Protein AF-A0A958FBB8-F1 (afdb_monomer)

Structure (mmCIF, N/CA/C/O backbone):
data_AF-A0A958FBB8-F1
#
_entry.id   AF-A0A958FBB8-F1
#
loop_
_atom_site.group_PDB
_atom_site.id
_atom_site.type_symbol
_atom_site.label_atom_id
_atom_site.label_alt_id
_atom_site.label_comp_id
_atom_site.label_asym_id
_atom_site.label_entity_id
_atom_site.label_seq_id
_atom_site.pdbx_PDB_ins_code
_atom_site.Cartn_x
_atom_site.Cartn_y
_atom_site.Cartn_z
_atom_site.occupancy
_atom_site.B_iso_or_equiv
_atom_site.auth_seq_id
_atom_site.auth_comp_id
_atom_site.auth_asym_id
_atom_site.auth_atom_id
_atom_site.pdbx_PDB_model_num
ATOM 1 N N . MET A 1 1 ? -0.386 -1.546 28.493 1.00 62.34 1 MET A N 1
ATOM 2 C CA . MET A 1 1 ? 0.590 -2.159 27.555 1.00 62.34 1 MET A CA 1
ATOM 3 C C . MET A 1 1 ? -0.020 -2.576 26.208 1.00 62.34 1 MET A C 1
ATOM 5 O O . MET A 1 1 ? 0.565 -2.257 25.181 1.00 62.34 1 MET A O 1
ATOM 9 N N . ALA A 1 2 ? -1.204 -3.205 26.164 1.00 66.31 2 ALA A N 1
ATOM 10 C CA . ALA A 1 2 ? -1.810 -3.687 24.908 1.00 66.31 2 ALA A CA 1
ATOM 11 C C . ALA A 1 2 ? -2.095 -2.601 23.839 1.00 66.31 2 ALA A C 1
ATOM 13 O O . ALA A 1 2 ? -1.970 -2.866 22.644 1.00 66.31 2 ALA A O 1
ATOM 14 N N . ARG A 1 3 ? -2.442 -1.371 24.250 1.00 69.81 3 ARG A N 1
ATOM 15 C CA . ARG A 1 3 ? -2.707 -0.247 23.329 1.00 69.81 3 ARG A CA 1
ATOM 16 C C . ARG A 1 3 ? -1.452 0.200 22.566 1.00 69.81 3 ARG A C 1
ATOM 18 O O . ARG A 1 3 ? -1.485 0.260 21.343 1.00 69.81 3 ARG A O 1
ATOM 25 N N . LEU A 1 4 ? -0.340 0.394 23.280 1.00 71.75 4 LEU A N 1
ATOM 26 C CA . LEU A 1 4 ? 0.954 0.780 22.699 1.00 71.75 4 LEU A CA 1
ATOM 27 C C . LEU A 1 4 ? 1.475 -0.272 21.710 1.00 71.75 4 LEU A C 1
ATOM 29 O O . LEU A 1 4 ? 1.960 0.064 20.632 1.00 71.75 4 LEU A O 1
ATOM 33 N N . ALA A 1 5 ? 1.326 -1.559 22.042 1.00 75.75 5 ALA A N 1
ATOM 34 C CA . ALA A 1 5 ? 1.711 -2.650 21.148 1.00 75.75 5 ALA A CA 1
ATOM 35 C C . ALA A 1 5 ? 0.885 -2.659 19.848 1.00 75.75 5 ALA A C 1
ATOM 37 O O . ALA A 1 5 ? 1.427 -2.892 18.766 1.00 75.75 5 ALA A O 1
ATOM 38 N N . LYS A 1 6 ? -0.420 -2.365 19.935 1.00 74.62 6 LYS A N 1
ATOM 39 C CA . LYS A 1 6 ? -1.310 -2.275 18.770 1.00 74.62 6 LYS A CA 1
ATOM 40 C C . LYS A 1 6 ? -0.941 -1.102 17.858 1.00 74.62 6 LYS A C 1
ATOM 42 O O . LYS A 1 6 ? -0.814 -1.307 16.653 1.00 74.62 6 LYS A O 1
ATOM 47 N N . GLU A 1 7 ? -0.736 0.085 18.425 1.00 77.25 7 GLU A N 1
ATOM 48 C CA . GLU A 1 7 ? -0.340 1.288 17.677 1.00 77.25 7 GLU A CA 1
ATOM 49 C C . GLU A 1 7 ? 1.010 1.081 16.980 1.00 77.25 7 GLU A C 1
ATOM 51 O O . GLU A 1 7 ? 1.143 1.337 15.783 1.00 77.25 7 GLU A O 1
ATOM 56 N N . ARG A 1 8 ? 1.999 0.517 17.687 1.00 83.25 8 ARG A N 1
ATOM 57 C CA . ARG A 1 8 ? 3.316 0.210 17.113 1.00 83.25 8 ARG A CA 1
ATOM 58 C C . ARG A 1 8 ? 3.219 -0.779 15.952 1.00 83.25 8 ARG A C 1
ATOM 60 O O . ARG A 1 8 ? 3.849 -0.563 14.923 1.00 83.25 8 ARG A O 1
ATOM 67 N N . ARG A 1 9 ? 2.397 -1.828 16.076 1.00 82.56 9 ARG A N 1
ATOM 68 C CA . ARG A 1 9 ? 2.181 -2.812 15.002 1.00 82.56 9 ARG A CA 1
ATOM 69 C C . ARG A 1 9 ? 1.544 -2.186 13.759 1.00 82.56 9 ARG A C 1
ATOM 71 O O . ARG A 1 9 ? 1.937 -2.525 12.650 1.00 82.56 9 ARG A O 1
ATOM 78 N N . GLN A 1 10 ? 0.583 -1.281 13.931 1.00 81.81 10 GLN A N 1
ATOM 79 C CA . GLN A 1 10 ? -0.063 -0.589 12.811 1.00 81.81 10 GLN A CA 1
ATOM 80 C C . GLN A 1 10 ? 0.893 0.385 12.111 1.00 81.81 10 GLN A C 1
ATOM 82 O O . GLN A 1 10 ? 0.971 0.384 10.886 1.00 81.81 10 GLN A O 1
ATOM 87 N N . LYS A 1 11 ? 1.677 1.153 12.877 1.00 85.81 11 LYS A N 1
ATOM 88 C CA . LYS A 1 11 ? 2.713 2.046 12.332 1.00 85.81 11 LYS A CA 1
ATOM 89 C C . LYS A 1 11 ? 3.785 1.267 11.565 1.00 85.81 11 LYS A C 1
ATOM 91 O O . LYS A 1 11 ? 4.174 1.680 10.478 1.00 85.81 11 LYS A O 1
ATOM 96 N N . LEU A 1 12 ? 4.199 0.109 12.085 1.00 86.19 12 LEU A N 1
ATOM 97 C CA . LEU A 1 12 ? 5.113 -0.797 11.385 1.00 86.19 12 LEU A CA 1
ATOM 98 C C . LEU A 1 12 ? 4.511 -1.334 10.084 1.00 86.19 12 LEU A C 1
ATOM 100 O O . LEU A 1 12 ? 5.200 -1.332 9.075 1.00 86.19 12 LEU A O 1
ATOM 104 N N . ALA A 1 13 ? 3.240 -1.744 10.073 1.00 85.19 13 ALA A N 1
ATOM 105 C CA . ALA A 1 13 ? 2.590 -2.226 8.852 1.00 85.19 13 ALA A CA 1
ATOM 106 C C . ALA A 1 13 ? 2.535 -1.150 7.751 1.00 85.19 13 ALA A C 1
ATOM 108 O O . ALA A 1 13 ? 2.757 -1.458 6.584 1.00 85.19 13 ALA A O 1
ATOM 109 N N . LEU A 1 14 ? 2.294 0.112 8.119 1.00 87.62 14 LEU A N 1
ATOM 110 C CA . LEU A 1 14 ? 2.327 1.238 7.183 1.00 87.62 14 LEU A CA 1
ATOM 111 C C . LEU A 1 14 ? 3.742 1.528 6.669 1.00 87.62 14 LEU A C 1
ATOM 113 O O . LEU A 1 14 ? 3.926 1.714 5.470 1.00 87.62 14 LEU A O 1
ATOM 117 N N . ALA A 1 15 ? 4.745 1.519 7.551 1.00 87.81 15 ALA A N 1
ATOM 118 C CA . ALA A 1 15 ? 6.140 1.728 7.163 1.00 87.81 15 ALA A CA 1
ATOM 119 C C . ALA A 1 15 ? 6.650 0.613 6.236 1.00 87.81 15 ALA A C 1
ATOM 121 O O . ALA A 1 15 ? 7.232 0.890 5.192 1.00 87.81 15 ALA A O 1
ATOM 122 N N . VAL A 1 16 ? 6.376 -0.645 6.593 1.00 86.94 16 VAL A N 1
ATOM 123 C CA . VAL A 1 16 ? 6.719 -1.818 5.778 1.00 86.94 16 VAL A CA 1
ATOM 124 C C . VAL A 1 16 ? 5.967 -1.796 4.451 1.00 86.94 16 VAL A C 1
ATOM 126 O O . VAL A 1 16 ? 6.530 -2.205 3.449 1.00 86.94 16 VAL A O 1
ATOM 129 N N . GLY A 1 17 ? 4.737 -1.283 4.422 1.00 85.38 17 GLY A N 1
ATOM 130 C CA . GLY A 1 17 ? 3.956 -1.091 3.203 1.00 85.38 17 GLY A CA 1
ATOM 131 C C . GLY A 1 17 ? 4.493 -0.014 2.266 1.00 85.38 17 GLY A C 1
ATOM 132 O O . GLY A 1 17 ? 4.481 -0.184 1.051 1.00 85.38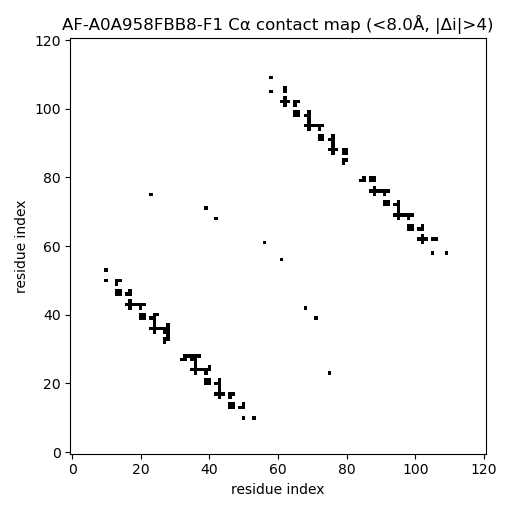 17 GLY A O 1
ATOM 133 N N . ALA A 1 18 ? 4.997 1.090 2.819 1.00 91.81 18 ALA A N 1
ATOM 134 C CA . ALA A 1 18 ? 5.515 2.203 2.031 1.00 91.81 18 ALA A CA 1
ATOM 135 C C . ALA A 1 18 ? 6.779 1.838 1.235 1.00 91.81 18 ALA A C 1
ATOM 137 O O . ALA A 1 18 ? 6.953 2.333 0.126 1.00 91.81 18 ALA A O 1
ATOM 138 N N . ILE A 1 19 ? 7.641 0.966 1.772 1.00 93.25 19 ILE A N 1
ATOM 139 C CA . ILE A 1 19 ? 8.918 0.594 1.138 1.00 93.25 19 ILE A CA 1
ATOM 140 C C . ILE A 1 19 ? 8.709 -0.086 -0.234 1.00 93.25 19 ILE A C 1
ATOM 142 O O . ILE A 1 19 ? 9.271 0.406 -1.213 1.00 93.25 19 ILE A O 1
ATOM 146 N N . PRO A 1 20 ? 7.891 -1.153 -0.364 1.00 91.38 20 PRO A N 1
ATOM 147 C CA . PRO A 1 20 ? 7.577 -1.762 -1.653 1.00 91.38 20 PRO A CA 1
ATOM 148 C C . PRO A 1 20 ? 6.980 -0.778 -2.655 1.00 91.38 20 PRO A C 1
ATOM 150 O O . PRO A 1 20 ? 7.378 -0.794 -3.814 1.00 91.38 20 PRO A O 1
ATOM 153 N N . PHE A 1 21 ? 6.054 0.091 -2.230 1.00 93.50 21 PHE A N 1
ATOM 154 C CA . PHE A 1 21 ? 5.445 1.079 -3.127 1.00 93.50 21 PHE A CA 1
ATOM 155 C C . PHE A 1 21 ? 6.454 2.122 -3.603 1.00 93.50 21 PHE A C 1
ATOM 157 O O . PHE A 1 21 ? 6.426 2.519 -4.764 1.00 93.50 21 PHE A O 1
ATOM 164 N N . LEU A 1 22 ? 7.391 2.524 -2.745 1.00 95.44 22 LEU A N 1
ATOM 165 C CA . LEU A 1 22 ? 8.463 3.433 -3.129 1.00 95.44 22 LEU A CA 1
ATOM 166 C C . LEU A 1 22 ? 9.395 2.775 -4.157 1.00 95.44 22 LEU A C 1
ATOM 168 O O . LEU A 1 22 ? 9.701 3.381 -5.180 1.00 95.44 22 LEU A O 1
ATOM 172 N N . ALA A 1 23 ? 9.776 1.515 -3.929 1.00 93.69 23 ALA A N 1
ATOM 173 C CA . ALA A 1 23 ? 10.595 0.745 -4.862 1.00 93.69 23 ALA A CA 1
ATOM 174 C C . ALA A 1 23 ? 9.891 0.517 -6.212 1.00 93.69 23 ALA A C 1
ATOM 176 O O . ALA A 1 23 ? 10.483 0.779 -7.256 1.00 93.69 23 ALA A O 1
ATOM 177 N N . ALA A 1 24 ? 8.622 0.095 -6.201 1.00 92.19 24 ALA A N 1
ATOM 178 C CA . ALA A 1 24 ? 7.828 -0.090 -7.417 1.00 92.19 24 ALA A CA 1
ATOM 179 C C . ALA A 1 24 ? 7.595 1.224 -8.168 1.00 92.19 24 ALA A C 1
ATOM 181 O O . ALA A 1 24 ? 7.603 1.237 -9.394 1.00 92.19 24 ALA A O 1
ATOM 182 N N . GLY A 1 25 ? 7.422 2.335 -7.446 1.00 92.75 25 GLY A N 1
ATOM 183 C CA . GLY A 1 25 ? 7.279 3.656 -8.045 1.00 92.75 25 GLY A CA 1
ATOM 184 C C . GLY A 1 25 ? 8.524 4.085 -8.812 1.00 92.75 25 GLY A C 1
ATOM 185 O O . GLY A 1 25 ? 8.416 4.495 -9.964 1.00 92.75 25 GLY A O 1
ATOM 186 N N . ILE A 1 26 ? 9.706 3.933 -8.206 1.00 94.44 26 ILE A N 1
ATOM 187 C CA . ILE A 1 26 ? 10.982 4.232 -8.871 1.00 94.44 26 ILE A CA 1
ATOM 188 C C . ILE A 1 26 ? 11.177 3.320 -10.090 1.00 94.44 26 ILE A C 1
ATOM 190 O O . ILE A 1 26 ? 11.467 3.822 -11.171 1.0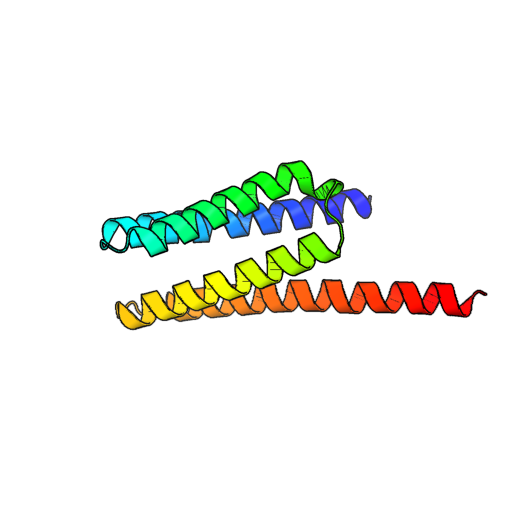0 94.44 26 ILE A O 1
ATOM 194 N N . ASP A 1 27 ? 10.967 2.010 -9.940 1.00 92.56 27 ASP A N 1
ATOM 195 C CA . ASP A 1 27 ? 11.140 1.022 -11.017 1.00 92.56 27 ASP A CA 1
ATOM 196 C C . ASP A 1 27 ? 10.176 1.259 -12.198 1.00 92.56 27 ASP A C 1
ATOM 198 O O . ASP A 1 27 ? 10.555 1.106 -13.353 1.00 92.56 27 ASP A O 1
ATOM 202 N N . ALA A 1 28 ? 8.941 1.700 -11.944 1.00 92.31 28 ALA A N 1
ATOM 203 C CA . ALA A 1 28 ? 8.000 2.050 -13.010 1.00 92.31 28 ALA A CA 1
ATOM 204 C C . ALA A 1 28 ? 8.418 3.319 -13.774 1.00 92.31 28 ALA A C 1
ATOM 206 O O . ALA A 1 28 ? 8.326 3.356 -15.002 1.00 92.31 28 ALA A O 1
ATOM 207 N N . ILE A 1 29 ? 8.941 4.336 -13.074 1.00 93.50 29 ILE A N 1
ATOM 208 C CA . ILE A 1 29 ? 9.469 5.553 -13.714 1.00 93.50 29 ILE A CA 1
ATOM 209 C C . ILE A 1 29 ? 10.667 5.211 -14.602 1.00 93.50 29 ILE A C 1
ATOM 211 O O . ILE A 1 29 ? 10.744 5.710 -15.725 1.00 93.50 29 ILE A O 1
ATOM 215 N N . THR A 1 30 ? 11.583 4.350 -14.144 1.00 92.31 30 THR A N 1
ATOM 216 C CA . THR A 1 30 ? 12.756 3.961 -14.945 1.00 92.31 30 THR A CA 1
ATOM 217 C C . THR A 1 30 ? 12.393 3.137 -16.182 1.00 92.31 30 THR A C 1
ATOM 219 O O . THR A 1 30 ? 13.140 3.163 -17.156 1.00 92.31 30 THR A O 1
ATOM 222 N N . MET A 1 31 ? 11.240 2.462 -16.186 1.00 88.56 31 MET A N 1
ATOM 223 C CA . MET A 1 31 ? 10.694 1.758 -17.356 1.00 88.56 31 MET A CA 1
ATOM 224 C C . MET A 1 31 ? 9.881 2.648 -18.305 1.00 88.56 31 MET A C 1
ATOM 226 O O . MET A 1 31 ? 9.403 2.163 -19.327 1.00 88.56 31 MET A O 1
ATOM 230 N N . GLY A 1 32 ? 9.714 3.935 -17.989 1.00 90.62 32 GLY A N 1
ATOM 231 C CA . GLY A 1 32 ? 8.957 4.883 -18.809 1.00 90.62 32 GLY A CA 1
ATOM 232 C C . GLY A 1 32 ? 7.465 4.978 -18.476 1.00 90.62 32 GLY A C 1
ATOM 233 O O . GLY A 1 32 ? 6.780 5.827 -19.043 1.00 90.62 32 GLY A O 1
ATOM 234 N N . ASP A 1 33 ? 6.953 4.198 -17.519 1.00 90.75 33 ASP A N 1
ATOM 235 C CA . ASP A 1 33 ? 5.570 4.314 -17.042 1.00 90.75 33 ASP A CA 1
ATOM 236 C C . ASP A 1 33 ? 5.479 5.317 -15.882 1.00 90.75 33 ASP A C 1
ATOM 238 O O . ASP A 1 33 ? 5.354 4.984 -14.697 1.00 90.75 33 ASP A O 1
ATOM 242 N N . THR A 1 34 ? 5.597 6.599 -16.233 1.00 92.50 34 THR A N 1
ATOM 243 C CA . THR A 1 34 ? 5.654 7.692 -15.254 1.00 92.50 34 THR A CA 1
ATOM 244 C C . THR A 1 34 ? 4.357 7.836 -14.460 1.00 92.50 34 THR A C 1
ATOM 246 O O . THR A 1 34 ? 4.409 8.146 -13.269 1.00 92.50 34 THR A O 1
ATOM 249 N N . LEU A 1 35 ? 3.195 7.595 -15.080 1.00 92.00 35 LEU A N 1
ATOM 250 C CA . LEU A 1 35 ? 1.906 7.700 -14.393 1.00 92.00 35 LEU A CA 1
ATOM 251 C C . LEU A 1 35 ? 1.771 6.604 -13.334 1.00 92.00 35 LEU A C 1
ATOM 253 O O . LEU A 1 35 ? 1.446 6.901 -12.182 1.00 92.00 35 LEU A O 1
ATOM 257 N N . PHE A 1 36 ? 2.071 5.354 -13.692 1.00 90.75 36 PHE A N 1
ATOM 258 C CA . PHE A 1 36 ? 2.037 4.248 -12.744 1.00 90.75 36 PHE A CA 1
ATOM 259 C C . PHE A 1 36 ? 3.063 4.430 -11.623 1.00 90.75 36 PHE A C 1
ATOM 261 O O . PHE A 1 36 ? 2.769 4.194 -10.447 1.00 90.75 36 PHE A O 1
ATOM 268 N N . GLY A 1 37 ? 4.250 4.931 -11.961 1.00 92.69 37 GLY A N 1
ATOM 269 C CA . GLY A 1 37 ? 5.270 5.294 -10.989 1.00 92.69 37 GLY A CA 1
ATOM 270 C C . GLY A 1 37 ? 4.811 6.364 -9.999 1.00 92.69 37 GLY A C 1
ATOM 271 O O . GLY A 1 37 ? 4.941 6.182 -8.787 1.00 92.69 37 GLY A O 1
ATOM 272 N N . ALA A 1 38 ? 4.191 7.438 -10.490 1.00 94.44 38 ALA A N 1
ATOM 273 C CA . ALA A 1 38 ? 3.651 8.510 -9.659 1.00 94.44 38 ALA A CA 1
ATOM 274 C C . ALA A 1 38 ? 2.553 8.015 -8.703 1.00 94.44 38 ALA A C 1
ATOM 276 O O . ALA A 1 38 ? 2.556 8.391 -7.531 1.00 94.44 38 ALA A O 1
ATOM 277 N N . VAL A 1 39 ? 1.657 7.130 -9.160 1.00 94.12 39 VAL A N 1
ATOM 278 C CA . VAL A 1 39 ? 0.627 6.512 -8.305 1.00 94.12 39 VAL A CA 1
ATOM 279 C C . VAL A 1 39 ? 1.266 5.713 -7.167 1.00 94.12 39 VAL A C 1
ATOM 281 O O . VAL A 1 39 ? 0.881 5.872 -6.009 1.00 94.12 39 VAL A O 1
ATOM 284 N N . ASN A 1 40 ? 2.278 4.897 -7.462 1.00 94.12 40 ASN A N 1
ATOM 285 C CA . ASN A 1 40 ? 2.980 4.112 -6.446 1.00 94.12 40 ASN A CA 1
ATOM 286 C C . ASN A 1 40 ? 3.728 4.997 -5.436 1.00 94.12 40 ASN A C 1
ATOM 288 O O . ASN A 1 40 ? 3.635 4.772 -4.228 1.00 94.12 40 ASN A O 1
ATOM 292 N N . LEU A 1 41 ? 4.399 6.057 -5.896 1.00 95.44 41 LEU A N 1
ATOM 293 C CA . LEU A 1 41 ? 5.043 7.025 -5.004 1.00 95.44 41 LEU A CA 1
ATOM 294 C C . LEU A 1 41 ? 4.024 7.763 -4.128 1.00 95.44 41 LEU A C 1
ATOM 296 O O . LEU A 1 41 ? 4.247 7.915 -2.926 1.00 95.44 41 LEU A O 1
ATOM 300 N N . ALA A 1 42 ? 2.883 8.167 -4.690 1.00 94.56 42 ALA A N 1
ATOM 301 C CA . ALA A 1 42 ? 1.801 8.784 -3.929 1.00 94.56 42 ALA A CA 1
ATOM 302 C C . ALA A 1 42 ? 1.270 7.837 -2.841 1.00 94.56 42 ALA A C 1
ATOM 304 O O . ALA A 1 42 ? 1.066 8.262 -1.704 1.00 94.56 42 ALA A O 1
ATOM 305 N N . MET A 1 43 ? 1.129 6.542 -3.142 1.00 93.38 43 MET A N 1
ATOM 306 C CA . MET A 1 43 ? 0.750 5.527 -2.154 1.00 93.38 43 MET A CA 1
ATOM 307 C C . MET A 1 43 ? 1.806 5.341 -1.062 1.00 93.38 43 MET A C 1
ATOM 309 O O . MET A 1 43 ? 1.455 5.204 0.113 1.00 93.38 43 MET A O 1
ATOM 313 N N . ALA A 1 44 ? 3.096 5.369 -1.403 1.00 94.44 44 ALA A N 1
ATOM 314 C CA . ALA A 1 44 ? 4.168 5.321 -0.412 1.00 94.44 44 ALA A CA 1
ATOM 315 C C . ALA A 1 44 ? 4.102 6.529 0.537 1.00 94.44 44 ALA A C 1
ATOM 317 O O . ALA A 1 44 ? 4.112 6.361 1.759 1.00 94.44 44 ALA A O 1
ATOM 318 N N . ILE A 1 45 ? 3.945 7.736 -0.014 1.00 94.25 45 ILE A N 1
ATOM 319 C CA . ILE A 1 45 ? 3.799 8.977 0.758 1.00 94.25 45 ILE A CA 1
ATOM 320 C C . ILE A 1 45 ? 2.549 8.919 1.638 1.00 94.25 45 ILE A C 1
ATOM 322 O O . ILE A 1 45 ? 2.625 9.252 2.818 1.00 94.25 45 ILE A O 1
ATOM 326 N N . LEU A 1 46 ? 1.418 8.451 1.107 1.00 92.56 46 LEU A N 1
ATOM 327 C CA . LEU A 1 46 ? 0.172 8.314 1.860 1.00 92.56 46 LEU A CA 1
ATOM 328 C C . LEU A 1 46 ? 0.333 7.359 3.050 1.00 92.56 46 LEU A C 1
ATOM 330 O O . LEU A 1 46 ? -0.100 7.684 4.156 1.00 92.56 46 LEU A O 1
ATOM 334 N N . ASN A 1 47 ? 0.996 6.215 2.857 1.00 92.25 47 ASN A N 1
ATOM 335 C CA . ASN A 1 47 ? 1.278 5.267 3.937 1.00 92.25 47 ASN A CA 1
ATOM 336 C C . ASN A 1 47 ? 2.202 5.874 5.005 1.00 92.25 47 ASN A C 1
ATOM 338 O O . ASN A 1 47 ? 1.933 5.718 6.196 1.00 92.25 47 ASN A O 1
ATOM 342 N N . LEU A 1 48 ? 3.244 6.617 4.613 1.00 92.56 48 LEU A N 1
ATOM 343 C CA . LEU A 1 48 ? 4.132 7.308 5.557 1.00 92.56 48 LEU A CA 1
ATOM 344 C C . LEU A 1 48 ? 3.409 8.432 6.309 1.00 92.56 48 LEU A C 1
ATOM 346 O O . LEU A 1 48 ? 3.526 8.534 7.530 1.00 92.56 48 LEU A O 1
ATOM 350 N N . ALA A 1 49 ? 2.610 9.240 5.612 1.00 90.38 49 ALA A N 1
ATOM 351 C CA . ALA A 1 49 ? 1.796 10.285 6.222 1.00 90.38 49 ALA A CA 1
ATOM 352 C C . ALA A 1 49 ? 0.796 9.683 7.220 1.00 90.38 49 ALA A C 1
ATOM 354 O O . ALA A 1 49 ? 0.635 10.191 8.333 1.00 90.38 49 ALA A O 1
ATOM 355 N N . ALA A 1 50 ? 0.187 8.544 6.878 1.00 87.75 50 ALA A N 1
ATOM 356 C CA . ALA A 1 50 ? -0.739 7.839 7.752 1.00 87.7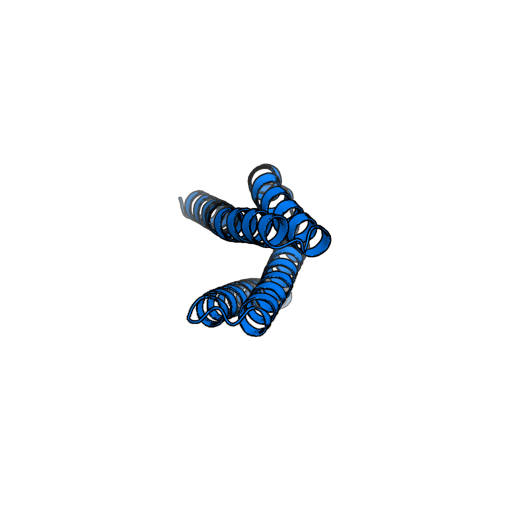5 50 ALA A CA 1
ATOM 357 C C . ALA A 1 50 ? -0.105 7.393 9.080 1.00 87.75 50 ALA A C 1
ATOM 359 O O . ALA A 1 50 ? -0.814 7.330 10.080 1.00 87.75 50 ALA A O 1
ATOM 360 N N . ILE A 1 51 ? 1.215 7.174 9.158 1.00 87.81 51 ILE A N 1
ATOM 361 C CA . ILE A 1 51 ? 1.908 6.864 10.426 1.00 87.81 51 ILE A CA 1
ATOM 362 C C . ILE A 1 51 ? 1.750 8.009 11.434 1.00 87.81 51 ILE A C 1
ATOM 364 O O . ILE A 1 51 ? 1.548 7.761 12.627 1.00 87.81 51 ILE A O 1
ATOM 368 N N . ARG A 1 52 ? 1.832 9.262 10.966 1.00 83.94 52 ARG A N 1
ATOM 369 C CA . ARG A 1 52 ? 1.728 10.465 11.807 1.00 83.94 52 ARG A CA 1
ATOM 370 C C . ARG A 1 52 ? 0.298 10.707 12.288 1.00 83.94 52 ARG A C 1
ATOM 372 O O . ARG A 1 52 ? 0.120 11.208 13.396 1.00 83.94 52 ARG A O 1
ATOM 379 N N . PHE A 1 53 ? -0.693 10.350 11.471 1.00 81.38 53 PHE A N 1
ATOM 380 C CA . PHE A 1 53 ? -2.111 10.647 11.706 1.00 81.38 53 PHE A CA 1
ATOM 381 C C . PHE A 1 53 ? -2.953 9.434 12.116 1.00 81.38 53 PHE A C 1
ATOM 383 O O . PHE A 1 53 ? -4.160 9.573 12.304 1.00 81.38 53 PHE A O 1
ATOM 390 N N . LEU A 1 54 ? -2.330 8.269 12.310 1.00 74.88 54 LEU A N 1
ATOM 391 C CA . LEU A 1 54 ? -3.006 7.006 12.611 1.00 74.88 54 LEU A CA 1
ATOM 392 C C . LEU A 1 54 ? -4.005 7.117 13.771 1.00 74.88 54 LEU A C 1
ATOM 394 O O . LEU A 1 54 ? -5.100 6.565 13.707 1.00 74.88 54 LEU A O 1
ATOM 398 N N . ASP A 1 55 ? -3.638 7.873 14.807 1.00 74.69 55 ASP A N 1
ATOM 399 C CA . ASP A 1 55 ? -4.423 8.017 16.035 1.00 74.69 55 ASP A CA 1
ATOM 400 C C . ASP A 1 55 ? -5.671 8.906 15.840 1.00 74.69 55 ASP A C 1
ATOM 402 O O . ASP A 1 55 ? -6.572 8.904 16.678 1.00 74.69 55 ASP A O 1
ATOM 406 N N . ARG A 1 56 ? -5.739 9.653 14.728 1.00 78.56 56 ARG A N 1
ATOM 407 C CA . ARG A 1 56 ? -6.873 10.509 14.340 1.00 78.56 56 ARG A CA 1
ATOM 408 C C . ARG A 1 56 ? -7.783 9.868 13.295 1.00 78.56 56 ARG A C 1
ATOM 410 O O . ARG A 1 56 ? -8.867 10.389 13.045 1.00 78.56 56 ARG A O 1
ATOM 417 N N . TYR A 1 57 ? -7.367 8.767 12.671 1.00 80.94 57 TYR A N 1
ATOM 418 C CA . TYR A 1 57 ? -8.161 8.132 11.629 1.00 80.94 57 TYR A CA 1
ATOM 419 C C . TYR A 1 57 ? -9.271 7.259 12.195 1.00 80.94 57 TYR A C 1
ATOM 421 O O . TYR A 1 57 ? -9.068 6.422 13.078 1.00 80.94 57 TYR A O 1
ATOM 429 N N . SER A 1 58 ? -10.462 7.420 11.617 1.00 85.25 58 SER A N 1
ATOM 430 C CA . SER A 1 58 ? -11.578 6.526 11.879 1.00 85.25 58 SER A CA 1
ATOM 431 C C . SER A 1 58 ? -11.231 5.101 11.435 1.00 85.25 58 SER A C 1
ATOM 433 O O . S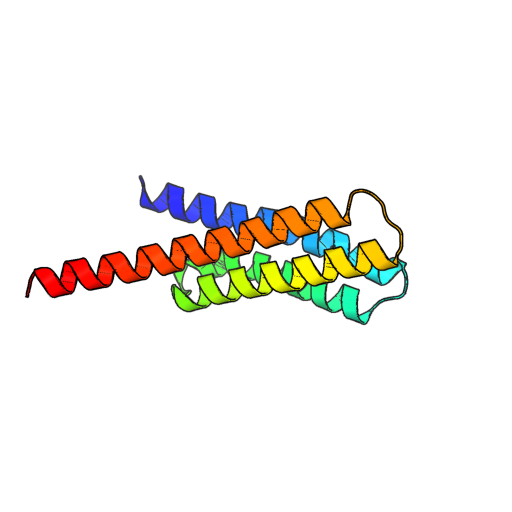ER A 1 58 ? -10.368 4.857 10.585 1.00 85.25 58 SER A O 1
ATOM 435 N N . LEU A 1 59 ? -11.923 4.118 12.008 1.00 84.81 59 LEU A N 1
ATOM 436 C CA . LEU A 1 59 ? -11.768 2.725 11.593 1.00 84.81 59 LEU A CA 1
ATOM 437 C C . LEU A 1 59 ? -12.051 2.543 10.092 1.00 84.81 59 LEU A C 1
ATOM 439 O O . LEU A 1 59 ? -11.353 1.783 9.429 1.00 84.81 59 LEU A O 1
ATOM 443 N N . GLN A 1 60 ? -13.030 3.281 9.563 1.00 87.31 60 GLN A N 1
ATOM 444 C CA . GLN A 1 60 ? -13.394 3.276 8.146 1.00 87.31 60 GLN A CA 1
ATOM 445 C C . GLN A 1 60 ? -12.247 3.779 7.264 1.00 87.31 60 GLN A C 1
ATOM 447 O O . GLN A 1 60 ? -11.940 3.139 6.265 1.00 87.31 60 GLN A O 1
ATOM 452 N N . ALA A 1 61 ? -11.560 4.857 7.662 1.00 87.31 61 ALA A N 1
ATOM 453 C CA . ALA A 1 61 ? -10.405 5.373 6.927 1.00 87.31 61 ALA A CA 1
ATOM 454 C C . ALA A 1 61 ? -9.249 4.358 6.880 1.00 87.31 61 ALA A C 1
ATOM 456 O O . ALA A 1 61 ? -8.634 4.166 5.835 1.00 87.31 61 ALA A O 1
ATOM 457 N N . ASN A 1 62 ? -8.999 3.643 7.982 1.00 87.25 62 ASN A N 1
ATOM 458 C CA . ASN A 1 62 ? -7.987 2.582 8.019 1.00 87.25 62 ASN A CA 1
ATOM 459 C C . ASN A 1 62 ? -8.352 1.384 7.124 1.00 87.25 62 ASN A C 1
ATOM 461 O O . ASN A 1 62 ? -7.478 0.823 6.465 1.00 87.25 62 ASN A O 1
ATOM 465 N N . ILE A 1 63 ? -9.634 0.999 7.084 1.00 89.81 63 ILE A N 1
ATOM 466 C CA . ILE A 1 63 ? -10.130 -0.053 6.182 1.00 89.81 63 ILE A CA 1
ATOM 467 C C . ILE A 1 63 ? -9.981 0.392 4.726 1.00 89.81 63 ILE A C 1
ATOM 469 O O . ILE A 1 63 ? -9.449 -0.364 3.918 1.00 89.81 63 ILE A O 1
ATOM 473 N N . LEU A 1 64 ? -10.393 1.620 4.403 1.00 91.75 64 LEU A N 1
ATOM 474 C CA . LEU A 1 64 ? -10.290 2.175 3.056 1.00 91.75 64 LEU A CA 1
ATOM 475 C C . LEU A 1 64 ? -8.835 2.224 2.579 1.00 91.75 64 LEU A C 1
ATOM 477 O O . LEU A 1 64 ? -8.548 1.788 1.469 1.00 91.75 64 LEU A O 1
ATOM 481 N N . LEU A 1 65 ? -7.911 2.680 3.429 1.00 91.44 65 LEU A N 1
ATOM 482 C CA . LEU A 1 65 ? -6.482 2.702 3.115 1.00 91.44 65 LEU A CA 1
ATOM 483 C C . LEU A 1 65 ? -5.938 1.293 2.844 1.00 91.44 65 LEU A C 1
ATOM 485 O O . LEU A 1 65 ? -5.179 1.098 1.899 1.00 91.44 65 LEU A O 1
ATOM 489 N N . ALA A 1 66 ? -6.341 0.300 3.640 1.00 91.69 66 ALA A N 1
ATOM 490 C CA . ALA A 1 66 ? -5.942 -1.086 3.418 1.00 91.69 66 ALA A CA 1
ATOM 491 C C . ALA A 1 66 ? -6.493 -1.637 2.092 1.00 91.69 66 ALA A C 1
ATOM 493 O O . ALA A 1 66 ? -5.751 -2.268 1.345 1.00 91.69 66 ALA A O 1
ATOM 494 N N . VAL A 1 67 ? -7.755 -1.359 1.754 1.00 94.25 67 VAL A N 1
ATOM 495 C CA . VAL A 1 67 ? -8.345 -1.758 0.464 1.00 94.25 67 VAL A CA 1
ATOM 496 C C . VAL A 1 67 ? -7.634 -1.074 -0.704 1.00 94.25 67 VAL A C 1
ATOM 498 O O . VAL A 1 67 ? -7.312 -1.733 -1.689 1.00 94.25 67 VAL A O 1
ATOM 501 N N . LEU A 1 68 ? -7.325 0.219 -0.582 1.00 93.94 68 LEU A N 1
ATOM 502 C CA . LEU A 1 68 ? -6.597 0.962 -1.608 1.00 93.94 68 LEU A CA 1
ATOM 503 C C . LEU A 1 68 ? -5.187 0.393 -1.814 1.00 93.94 68 LEU A C 1
ATOM 505 O O . LEU A 1 68 ? -4.788 0.145 -2.948 1.00 93.94 68 LEU A O 1
ATOM 509 N N . ASN A 1 69 ? -4.464 0.102 -0.729 1.00 94.25 69 ASN A N 1
ATOM 510 C CA . ASN A 1 69 ? -3.170 -0.576 -0.795 1.00 94.25 69 ASN A CA 1
ATOM 511 C C . ASN A 1 69 ? -3.278 -1.941 -1.491 1.00 94.25 69 ASN A C 1
ATOM 513 O O . ASN A 1 69 ? -2.447 -2.258 -2.337 1.00 94.25 69 ASN A O 1
ATOM 517 N N . ALA A 1 70 ? -4.301 -2.740 -1.176 1.00 94.94 70 ALA A N 1
ATOM 518 C CA . ALA A 1 70 ? -4.510 -4.027 -1.833 1.00 94.94 70 ALA A CA 1
ATOM 519 C C . ALA A 1 70 ? -4.746 -3.881 -3.340 1.00 94.94 70 ALA A C 1
ATOM 521 O O . ALA A 1 70 ? -4.175 -4.634 -4.131 1.00 94.94 70 ALA A O 1
ATOM 522 N N . PHE A 1 71 ? -5.574 -2.913 -3.732 1.00 95.88 71 PHE A N 1
ATOM 523 C CA . PHE A 1 71 ? -5.898 -2.654 -5.127 1.00 95.88 71 PHE A CA 1
ATOM 524 C C . PHE A 1 71 ? -4.666 -2.201 -5.915 1.00 95.88 71 PHE A C 1
ATOM 526 O O . PHE A 1 71 ? -4.359 -2.778 -6.955 1.00 95.88 71 PHE A O 1
ATOM 533 N N . VAL A 1 72 ? -3.898 -1.240 -5.393 1.00 94.00 72 VAL A N 1
ATOM 534 C CA . VAL A 1 72 ? -2.673 -0.779 -6.063 1.00 94.00 72 VAL A CA 1
ATOM 535 C C . VAL A 1 72 ? -1.630 -1.896 -6.119 1.00 94.00 72 VAL A C 1
ATOM 537 O O . VAL A 1 72 ? -1.030 -2.102 -7.167 1.00 94.00 72 VAL A O 1
ATOM 540 N N . ALA A 1 73 ? -1.471 -2.694 -5.058 1.00 94.25 73 ALA A N 1
ATOM 541 C CA . ALA A 1 73 ? -0.592 -3.866 -5.076 1.00 94.25 73 ALA A CA 1
ATOM 542 C C . ALA A 1 73 ? -0.975 -4.878 -6.173 1.00 94.25 73 ALA A C 1
ATOM 544 O O . ALA A 1 73 ? -0.097 -5.432 -6.834 1.00 94.25 73 ALA A O 1
ATOM 545 N N . LEU A 1 74 ? -2.274 -5.091 -6.410 1.00 95.75 74 LEU A N 1
ATOM 546 C CA . LEU A 1 74 ? -2.759 -5.944 -7.496 1.00 95.75 74 LEU A CA 1
ATOM 547 C C . LEU A 1 74 ? -2.406 -5.364 -8.874 1.00 95.75 74 LEU A C 1
ATOM 549 O O . LEU A 1 74 ? -1.975 -6.105 -9.756 1.00 95.75 74 LEU A O 1
ATOM 553 N N . LEU A 1 75 ? -2.534 -4.045 -9.049 1.00 93.88 75 LEU A N 1
ATOM 554 C CA . LEU A 1 75 ? -2.111 -3.374 -10.280 1.00 93.88 75 LEU A CA 1
ATOM 555 C C . LEU A 1 75 ? -0.599 -3.505 -10.505 1.00 93.88 75 LEU A C 1
ATOM 557 O O . LEU A 1 75 ? -0.177 -3.753 -11.630 1.00 93.88 75 LEU A O 1
ATOM 561 N N . VAL A 1 76 ? 0.217 -3.412 -9.448 1.00 93.06 76 VAL A N 1
ATOM 562 C CA . VAL A 1 76 ? 1.676 -3.620 -9.539 1.00 93.06 76 VAL A CA 1
ATOM 563 C C . VAL A 1 76 ? 1.997 -5.053 -9.938 1.00 93.06 76 VAL A C 1
ATOM 565 O O . VAL A 1 76 ? 2.835 -5.269 -10.812 1.00 93.06 76 VAL A O 1
ATOM 568 N N . ALA A 1 77 ? 1.296 -6.034 -9.364 1.00 94.88 77 ALA A N 1
ATOM 569 C CA . ALA A 1 77 ? 1.442 -7.426 -9.768 1.00 94.88 77 ALA A CA 1
ATOM 570 C C . ALA A 1 77 ? 1.126 -7.618 -11.258 1.00 94.88 77 ALA A C 1
ATOM 572 O O . ALA A 1 77 ? 1.887 -8.273 -11.970 1.00 94.88 77 ALA A O 1
ATOM 573 N N . HIS A 1 78 ? 0.028 -7.022 -11.732 1.00 93.50 78 HIS A N 1
ATOM 574 C CA . HIS A 1 78 ? -0.372 -7.094 -13.133 1.00 93.50 78 HIS A CA 1
ATOM 575 C C . HIS A 1 78 ? 0.654 -6.425 -14.053 1.00 93.50 78 HIS A C 1
ATOM 577 O O . HIS A 1 78 ? 1.062 -7.034 -15.040 1.00 93.50 78 HIS A O 1
ATOM 583 N N . ASN A 1 79 ? 1.139 -5.232 -13.697 1.00 90.81 79 ASN A N 1
ATOM 584 C CA . ASN A 1 79 ? 2.137 -4.521 -14.491 1.00 90.81 79 ASN A CA 1
ATOM 585 C C . ASN A 1 79 ? 3.448 -5.315 -14.598 1.00 90.81 79 ASN A C 1
ATOM 587 O O . ASN A 1 79 ? 3.989 -5.487 -15.687 1.00 90.81 79 ASN A O 1
ATOM 591 N N . TYR A 1 80 ? 3.923 -5.899 -13.493 1.00 92.00 80 TYR A N 1
ATOM 592 C CA . TYR A 1 80 ? 5.109 -6.757 -13.535 1.00 92.00 80 TYR A CA 1
ATOM 593 C C . TYR A 1 80 ? 4.916 -8.038 -14.336 1.00 92.00 80 TYR A C 1
ATOM 595 O O . TYR A 1 80 ? 5.872 -8.518 -14.945 1.00 92.00 80 TYR A O 1
ATOM 603 N N . ASN A 1 81 ? 3.697 -8.575 -14.362 1.00 93.56 81 ASN A N 1
ATOM 604 C CA . ASN A 1 81 ? 3.371 -9.722 -15.193 1.00 93.56 81 ASN A CA 1
ATOM 605 C C . ASN A 1 81 ? 3.426 -9.359 -16.685 1.00 93.56 81 ASN A C 1
ATOM 607 O O . ASN A 1 81 ? 3.991 -10.115 -17.469 1.00 93.56 81 ASN A O 1
ATOM 611 N N . LEU A 1 82 ? 2.907 -8.186 -17.069 1.00 91.56 82 LEU A N 1
ATOM 612 C CA . LEU A 1 82 ? 3.007 -7.671 -18.441 1.00 91.56 82 LEU A CA 1
ATOM 613 C C . LEU A 1 82 ? 4.457 -7.369 -18.844 1.00 91.56 82 LEU A C 1
ATOM 615 O O . LEU A 1 82 ? 4.852 -7.660 -19.968 1.00 91.56 82 LEU A O 1
ATOM 619 N N . ALA A 1 83 ? 5.269 -6.863 -17.914 1.00 88.06 83 ALA A N 1
ATOM 620 C CA . ALA A 1 83 ? 6.699 -6.627 -18.116 1.00 88.06 83 ALA A CA 1
ATOM 621 C C . ALA A 1 83 ? 7.546 -7.920 -18.157 1.00 88.06 83 ALA A C 1
ATOM 623 O O . ALA A 1 83 ? 8.769 -7.849 -18.268 1.00 88.06 83 ALA A O 1
ATOM 624 N N . GLY A 1 84 ? 6.931 -9.101 -18.015 1.00 90.56 84 GLY A N 1
ATOM 625 C CA . GLY A 1 84 ? 7.621 -10.393 -18.053 1.00 90.56 84 GLY A CA 1
ATOM 626 C C . GLY A 1 84 ? 8.524 -10.670 -16.845 1.00 90.56 84 GLY A C 1
ATOM 627 O O . GLY A 1 84 ? 9.335 -11.597 -16.888 1.00 90.56 84 GLY A O 1
ATOM 628 N N . LY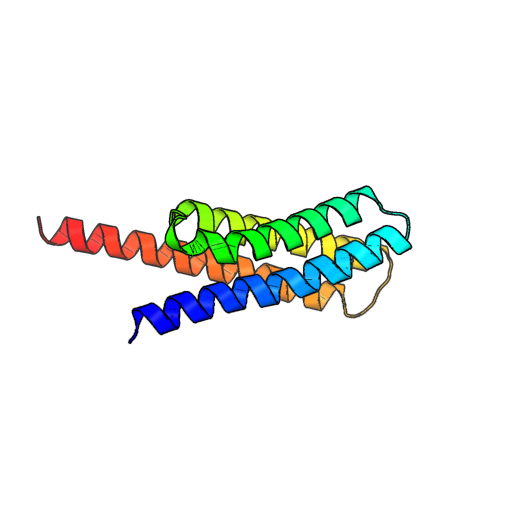S A 1 85 ? 8.412 -9.898 -15.753 1.00 88.50 85 LYS A N 1
ATOM 629 C CA . LYS A 1 85 ? 9.212 -10.131 -14.544 1.00 88.50 85 LYS A CA 1
ATOM 630 C C . LYS A 1 85 ? 8.689 -11.364 -13.808 1.00 88.50 85 LYS A C 1
ATOM 632 O O . LYS A 1 85 ? 7.577 -11.376 -13.286 1.00 88.50 85 LYS A O 1
ATOM 637 N N . THR A 1 86 ? 9.513 -12.400 -13.699 1.00 91.12 86 THR A N 1
ATOM 638 C CA . THR A 1 86 ? 9.178 -13.608 -12.934 1.00 91.12 86 THR A CA 1
ATOM 639 C C . THR A 1 86 ? 9.313 -13.363 -11.428 1.00 91.12 86 THR A C 1
ATOM 641 O O . THR A 1 86 ? 10.231 -12.676 -10.984 1.00 91.12 86 THR A O 1
ATOM 644 N N . GLY A 1 87 ? 8.424 -13.933 -10.611 1.00 89.81 87 GLY A N 1
ATOM 645 C CA . GLY A 1 87 ? 8.518 -13.872 -9.143 1.00 89.81 87 GLY A CA 1
ATOM 646 C C . GLY A 1 87 ? 7.882 -12.630 -8.506 1.00 89.81 87 GLY A C 1
ATOM 647 O O . GLY A 1 87 ? 7.079 -12.767 -7.582 1.00 89.81 87 GLY A O 1
ATOM 648 N N . LEU A 1 88 ? 8.170 -11.429 -9.019 1.00 91.06 88 LEU A N 1
ATOM 649 C CA . LEU A 1 88 ? 7.626 -10.172 -8.477 1.00 91.06 88 LEU A CA 1
ATOM 650 C C . LEU A 1 88 ? 6.086 -10.107 -8.468 1.00 91.06 88 LEU A C 1
ATOM 652 O O . LEU A 1 88 ? 5.541 -9.718 -7.433 1.00 91.06 88 LEU A O 1
ATOM 656 N N . PRO A 1 89 ? 5.360 -10.535 -9.523 1.00 94.06 89 PRO A N 1
ATOM 657 C CA . PRO A 1 89 ? 3.897 -10.550 -9.502 1.00 94.06 89 PRO A CA 1
ATOM 658 C C . PRO A 1 89 ? 3.321 -11.341 -8.325 1.00 94.06 89 PRO A C 1
ATOM 660 O O . PRO A 1 89 ? 2.383 -10.892 -7.670 1.00 94.06 89 PRO A O 1
ATOM 663 N N . TYR A 1 90 ? 3.922 -12.489 -7.997 1.00 94.44 90 TYR A N 1
ATOM 664 C CA . TYR A 1 90 ? 3.471 -13.338 -6.894 1.00 94.44 90 TYR A CA 1
ATOM 665 C C . TYR A 1 90 ? 3.702 -12.684 -5.529 1.00 94.44 90 TYR A C 1
ATOM 667 O O . TYR A 1 90 ? 2.833 -12.754 -4.661 1.00 94.44 90 TYR A O 1
ATOM 675 N N . ALA A 1 91 ? 4.834 -11.996 -5.343 1.00 93.69 91 ALA A N 1
ATOM 676 C CA . ALA A 1 91 ? 5.09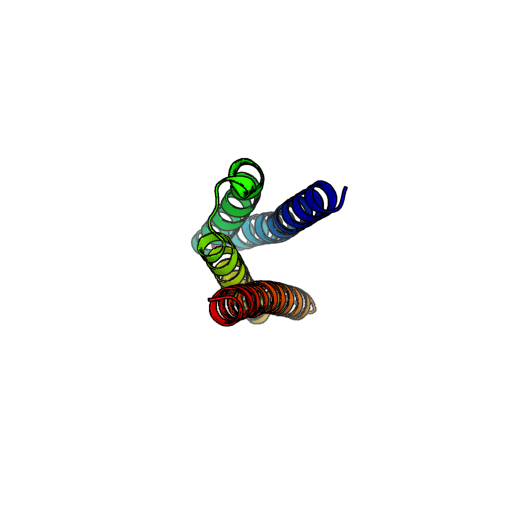2 -11.237 -4.120 1.00 93.69 91 ALA A CA 1
ATOM 677 C C . ALA A 1 91 ? 4.050 -10.122 -3.922 1.00 93.69 91 ALA A C 1
ATOM 679 O O . ALA A 1 91 ? 3.503 -9.963 -2.830 1.00 93.69 91 ALA A O 1
ATOM 680 N N . TRP A 1 92 ? 3.713 -9.398 -4.991 1.00 93.94 92 TRP A N 1
ATOM 681 C CA . TRP A 1 92 ? 2.704 -8.339 -4.957 1.00 93.94 92 TRP A CA 1
ATOM 682 C C . TRP A 1 92 ? 1.278 -8.861 -4.748 1.00 93.94 92 TRP A C 1
ATOM 684 O O . TRP A 1 92 ? 0.507 -8.247 -4.007 1.00 93.94 92 TRP A O 1
ATOM 694 N N . LEU A 1 93 ? 0.942 -10.032 -5.294 1.00 94.31 93 LEU A N 1
ATOM 695 C CA . LEU A 1 93 ? -0.316 -10.724 -4.994 1.00 94.31 93 LEU A CA 1
ATOM 696 C C . LEU A 1 93 ? -0.425 -11.093 -3.511 1.00 94.31 93 LEU A C 1
ATOM 698 O O . LEU A 1 93 ? -1.461 -10.848 -2.894 1.00 94.31 93 LEU A O 1
ATOM 702 N N . LEU A 1 94 ? 0.645 -11.619 -2.909 1.00 94.19 94 LEU A N 1
ATOM 703 C CA . LEU A 1 94 ? 0.670 -11.927 -1.475 1.00 94.19 94 LEU A CA 1
ATOM 704 C C . LEU A 1 94 ? 0.499 -10.666 -0.617 1.00 94.19 94 LEU A C 1
ATOM 706 O O . LEU A 1 94 ? -0.256 -10.688 0.357 1.00 94.19 94 LEU A O 1
ATOM 710 N N . ILE A 1 95 ? 1.140 -9.556 -0.996 1.00 93.12 95 ILE A N 1
ATOM 711 C CA . ILE A 1 95 ? 0.959 -8.252 -0.339 1.00 93.12 95 ILE A CA 1
ATOM 712 C C . ILE A 1 95 ? -0.505 -7.796 -0.440 1.00 93.12 95 ILE A C 1
ATOM 714 O O . ILE A 1 95 ? -1.093 -7.395 0.567 1.00 93.12 95 ILE A O 1
ATOM 718 N N . SER A 1 96 ? -1.115 -7.905 -1.624 1.00 95.12 96 SER A N 1
ATOM 719 C CA . SER A 1 96 ? -2.519 -7.547 -1.853 1.00 95.12 96 SER A CA 1
ATOM 720 C C . SER A 1 96 ? -3.469 -8.357 -0.962 1.00 95.12 96 SER A C 1
ATOM 722 O O . SER A 1 96 ? -4.290 -7.784 -0.239 1.00 95.12 96 SER A O 1
ATOM 724 N N . ILE A 1 97 ? -3.288 -9.682 -0.908 1.00 95.31 97 ILE A N 1
ATOM 725 C CA . ILE A 1 97 ? -4.054 -10.575 -0.026 1.00 95.31 97 ILE A CA 1
ATOM 726 C C . ILE A 1 97 ? -3.849 -10.195 1.446 1.00 95.31 97 ILE A C 1
ATOM 728 O O . ILE A 1 97 ? -4.813 -10.157 2.212 1.00 95.31 97 ILE A O 1
ATOM 732 N N . GLY A 1 98 ? -2.620 -9.866 1.852 1.00 92.75 98 GLY A N 1
ATOM 733 C CA . GLY A 1 98 ? -2.313 -9.416 3.210 1.00 92.75 98 GLY A CA 1
ATOM 734 C C . GLY A 1 98 ? -3.091 -8.159 3.609 1.00 92.75 98 GLY A C 1
ATOM 735 O O . GLY A 1 98 ? -3.658 -8.100 4.705 1.00 92.75 98 GLY A O 1
ATOM 736 N N . TYR A 1 99 ? -3.182 -7.178 2.710 1.00 93.00 99 TYR A N 1
ATOM 737 C CA . TYR A 1 99 ? -3.964 -5.963 2.931 1.00 93.00 99 TYR A CA 1
ATOM 738 C C . TYR A 1 99 ? -5.475 -6.222 2.981 1.00 93.00 99 TYR A C 1
ATOM 740 O O . TYR A 1 99 ? -6.141 -5.706 3.883 1.00 93.00 99 TYR A O 1
ATOM 748 N N . LEU A 1 100 ? -6.017 -7.063 2.092 1.00 94.00 100 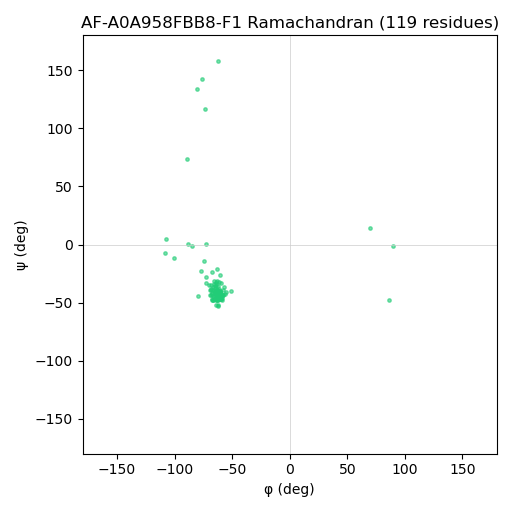LEU A N 1
ATOM 749 C CA . LEU A 1 100 ? -7.428 -7.470 2.145 1.00 94.00 100 LEU A CA 1
ATOM 750 C C . LEU A 1 100 ? -7.751 -8.225 3.435 1.00 94.00 100 LEU A C 1
ATOM 752 O O . LEU A 1 100 ? -8.760 -7.946 4.082 1.00 94.00 100 LEU A O 1
ATOM 756 N N . GLY A 1 101 ? -6.871 -9.133 3.860 1.00 92.62 101 GLY A N 1
ATOM 757 C CA . GLY A 1 101 ? -6.996 -9.839 5.131 1.00 92.62 101 GLY A CA 1
ATOM 758 C C . GLY A 1 101 ? -7.001 -8.874 6.318 1.00 92.62 101 GLY A C 1
ATOM 759 O O . GLY A 1 101 ? -7.841 -8.992 7.212 1.00 92.62 101 GLY A O 1
ATOM 760 N N . ALA A 1 102 ? -6.121 -7.868 6.312 1.00 89.50 102 ALA A N 1
ATOM 761 C CA . ALA A 1 102 ? -6.099 -6.829 7.338 1.00 89.50 102 ALA A CA 1
ATOM 762 C C . ALA A 1 102 ? -7.404 -6.013 7.361 1.00 89.50 102 ALA A C 1
ATOM 764 O O . ALA A 1 102 ? -7.976 -5.820 8.438 1.00 89.50 102 ALA A O 1
ATOM 765 N N . ALA A 1 103 ? -7.901 -5.588 6.196 1.00 91.44 103 ALA A N 1
ATOM 766 C CA . ALA A 1 103 ? -9.169 -4.873 6.055 1.00 91.44 103 ALA A CA 1
ATOM 767 C C . ALA A 1 103 ? -10.354 -5.711 6.563 1.00 91.44 103 ALA A C 1
ATOM 769 O O . ALA A 1 103 ? -11.147 -5.235 7.379 1.00 91.44 103 ALA A O 1
ATOM 770 N N . GLY A 1 104 ? -10.427 -6.986 6.170 1.00 91.69 104 GLY A N 1
ATOM 771 C CA . GLY A 1 104 ? -11.455 -7.923 6.618 1.00 91.69 104 GLY A CA 1
ATOM 772 C C . GLY A 1 104 ? -11.435 -8.119 8.134 1.00 91.69 104 GLY A C 1
ATOM 773 O O . GLY A 1 104 ? -12.463 -7.991 8.798 1.00 91.69 104 GLY A O 1
ATOM 774 N N . VAL A 1 105 ? -10.257 -8.334 8.727 1.00 90.00 105 VAL A N 1
ATOM 775 C CA . VAL A 1 105 ? -10.115 -8.454 10.188 1.00 90.00 105 VAL A CA 1
ATOM 776 C C . VAL A 1 105 ? -10.571 -7.180 10.904 1.00 90.00 105 VAL A C 1
ATOM 778 O O . VAL A 1 105 ? -11.215 -7.273 11.953 1.00 90.00 105 VAL A O 1
ATOM 781 N N . MET A 1 106 ? -10.259 -5.994 10.373 1.00 88.00 106 MET A N 1
ATOM 782 C CA . MET A 1 106 ? -10.738 -4.724 10.930 1.00 88.00 106 MET A CA 1
ATOM 783 C C . MET A 1 106 ? -12.264 -4.619 10.858 1.00 88.00 106 MET A C 1
ATOM 785 O O . MET A 1 106 ? -12.886 -4.281 11.866 1.00 88.00 106 MET A O 1
ATOM 789 N N . TYR A 1 107 ? -12.859 -4.975 9.719 1.00 90.19 107 TYR A N 1
ATOM 790 C CA . TYR A 1 107 ? -14.303 -4.950 9.495 1.00 90.19 107 TYR A CA 1
ATOM 791 C C . TYR A 1 107 ? -15.058 -5.908 10.433 1.00 90.19 107 TYR A C 1
ATOM 793 O O . TYR A 1 107 ? -15.932 -5.483 11.189 1.00 90.19 107 TYR A O 1
ATOM 801 N N . PHE A 1 108 ? -14.659 -7.182 10.501 1.00 89.62 108 PHE A N 1
ATOM 802 C CA . PHE A 1 108 ? -15.311 -8.169 11.375 1.00 89.62 108 PHE A CA 1
ATOM 803 C C . PHE A 1 108 ? -15.168 -7.843 12.866 1.00 89.62 108 PHE A C 1
ATOM 805 O O . PHE A 1 108 ? -16.051 -8.151 13.669 1.00 89.62 108 PHE A O 1
ATOM 812 N N . ARG A 1 109 ? -14.052 -7.224 13.270 1.00 85.12 109 ARG A N 1
ATOM 813 C CA . ARG A 1 109 ? -13.867 -6.754 14.652 1.00 85.12 109 ARG A CA 1
ATOM 814 C C . ARG A 1 109 ? -14.713 -5.524 14.968 1.00 85.12 109 ARG A C 1
ATOM 816 O O . ARG A 1 109 ? -15.069 -5.3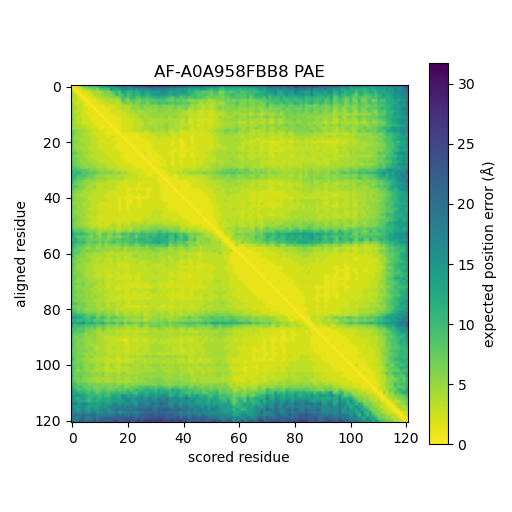49 16.130 1.00 85.12 109 ARG A O 1
ATOM 823 N N . ALA A 1 110 ? -15.026 -4.695 13.972 1.00 81.69 110 ALA A N 1
ATOM 824 C CA . ALA A 1 110 ? -15.948 -3.574 14.122 1.00 81.69 110 ALA A CA 1
ATOM 825 C C . ALA A 1 110 ? -17.358 -4.077 14.453 1.00 81.69 110 ALA A C 1
ATOM 827 O O . ALA A 1 110 ? -17.918 -3.684 15.472 1.00 81.69 110 ALA A O 1
ATOM 828 N N . GLY A 1 111 ? -17.876 -5.014 13.648 1.00 75.38 111 GLY A N 1
ATOM 829 C CA . GLY A 1 111 ? -19.228 -5.559 13.808 1.00 75.38 111 GLY A CA 1
ATOM 830 C C . GLY A 1 111 ? -19.458 -6.216 15.171 1.00 75.38 111 GLY A C 1
ATOM 831 O O . GLY A 1 111 ? -20.448 -5.931 15.835 1.00 75.38 111 GLY A O 1
ATOM 832 N N . ARG A 1 112 ? -18.491 -7.007 15.665 1.00 74.00 112 ARG A N 1
ATOM 833 C CA . ARG A 1 112 ? -18.602 -7.661 16.985 1.00 74.00 112 ARG A CA 1
ATOM 834 C C . ARG A 1 112 ? -18.719 -6.688 18.160 1.00 74.00 112 ARG A C 1
ATOM 836 O O . ARG A 1 112 ? -19.360 -7.020 19.151 1.00 74.00 112 ARG A O 1
ATOM 843 N N . LYS A 1 113 ? -18.098 -5.506 18.076 1.00 69.44 113 LYS A N 1
ATOM 844 C CA . LYS A 1 113 ? -18.196 -4.498 19.144 1.00 69.44 113 LYS A CA 1
ATOM 845 C C . LYS A 1 113 ? -19.585 -3.870 19.219 1.00 69.44 113 LYS A C 1
ATOM 847 O O . LYS A 1 113 ? -20.039 -3.582 20.319 1.00 69.44 113 LYS A O 1
ATOM 852 N N . VAL A 1 114 ? -20.247 -3.700 18.075 1.00 66.88 114 VAL A N 1
ATOM 853 C CA . VAL A 1 114 ? -21.608 -3.151 17.996 1.00 66.88 114 VAL A CA 1
ATOM 854 C C . VAL A 1 114 ? -22.610 -4.121 18.626 1.00 66.88 114 VAL A C 1
ATOM 856 O O . VAL A 1 114 ? -23.377 -3.720 19.495 1.00 66.88 114 VAL A O 1
ATOM 859 N N . SER A 1 115 ? -22.533 -5.416 18.296 1.00 63.81 115 SER A N 1
ATOM 860 C CA . SER A 1 115 ? -23.430 -6.438 18.861 1.00 63.81 115 SER A CA 1
ATOM 861 C C . SER A 1 115 ? -23.294 -6.610 20.381 1.00 63.81 115 SER A C 1
ATOM 863 O O . SER A 1 115 ? -24.270 -6.924 21.048 1.00 63.81 115 SER A O 1
ATOM 865 N N . GLN A 1 116 ? -22.103 -6.391 20.952 1.00 64.50 116 GLN A N 1
ATOM 866 C CA . GLN A 1 116 ? -21.891 -6.468 22.405 1.00 64.50 116 GLN A CA 1
ATOM 867 C C . GLN A 1 116 ? -22.406 -5.248 23.183 1.00 64.50 116 GLN A C 1
ATOM 869 O O . GLN A 1 116 ? -22.602 -5.365 24.389 1.00 64.50 116 GLN A O 1
ATOM 874 N N . HIS A 1 117 ? -22.561 -4.085 22.542 1.00 60.28 117 HIS A N 1
ATOM 875 C CA . HIS A 1 117 ? -23.240 -2.936 23.156 1.00 60.28 117 HIS A CA 1
ATOM 876 C C . HIS A 1 117 ? -24.756 -3.101 23.069 1.00 60.28 117 HIS A C 1
ATOM 878 O O . HIS A 1 117 ? -25.414 -2.993 24.090 1.00 60.28 117 HIS A O 1
ATOM 884 N N . ALA A 1 118 ? -25.278 -3.513 21.911 1.00 60.06 118 ALA A N 1
ATOM 885 C CA . ALA A 1 118 ? -26.713 -3.741 21.727 1.00 60.06 118 ALA A CA 1
ATOM 886 C C . ALA A 1 118 ? -27.302 -4.868 22.604 1.00 60.06 118 ALA A C 1
ATOM 888 O O . ALA A 1 118 ? -28.503 -4.908 22.806 1.00 60.06 118 ALA A O 1
ATOM 889 N N . ALA A 1 119 ? -26.479 -5.799 23.105 1.00 60.72 119 ALA A N 1
ATOM 890 C CA . ALA A 1 119 ? -26.918 -6.871 24.008 1.00 60.72 119 ALA A CA 1
ATOM 891 C C . ALA A 1 119 ? -26.878 -6.492 25.505 1.00 60.72 119 ALA A C 1
ATOM 893 O O . ALA A 1 119 ? -27.131 -7.348 26.351 1.00 60.72 119 ALA A O 1
ATOM 894 N N . LYS A 1 120 ? -26.467 -5.262 25.842 1.00 58.03 120 LYS A N 1
ATOM 895 C CA . LYS A 1 120 ? -26.417 -4.744 27.222 1.00 58.03 120 LYS A CA 1
ATOM 896 C C . LYS A 1 120 ? -27.485 -3.690 27.518 1.00 58.03 120 LYS A C 1
ATOM 898 O O . LYS A 1 120 ? -27.590 -3.295 28.678 1.00 58.03 120 LYS A O 1
ATOM 903 N N . ASP A 1 121 ? -28.212 -3.268 26.490 1.00 53.19 121 ASP A N 1
ATOM 904 C CA . ASP A 1 121 ? -29.378 -2.387 26.573 1.00 53.19 121 ASP A CA 1
ATOM 905 C C . ASP A 1 121 ? -30.655 -3.241 26.618 1.00 53.19 121 ASP A C 1
ATOM 907 O O . ASP A 1 121 ? -31.598 -2.848 27.340 1.00 53.19 121 ASP A O 1
#

Secondary structure (DSSP, 8-state):
-HHHHHHHHHHHHHHHHHHHHHHHHHHHHHTT-HHHHHHHHHHHHHHHHHHHHGGG--HHHHHHHHHHHHHHHHHHHHHHHHTT-SSHHHHHHHHHHHHHHHHHHHHHHHHHHHHHHHT--

Mean predicted aligned error: 5.64 Å

Solvent-accessible surface area (backbone atoms only — not comparable to full-atom values): 6164 Å² total; per-residue (Å²): 112,73,66,63,55,51,54,52,51,52,39,47,52,28,51,63,51,18,50,58,28,40,53,52,10,54,54,28,39,77,71,68,41,49,68,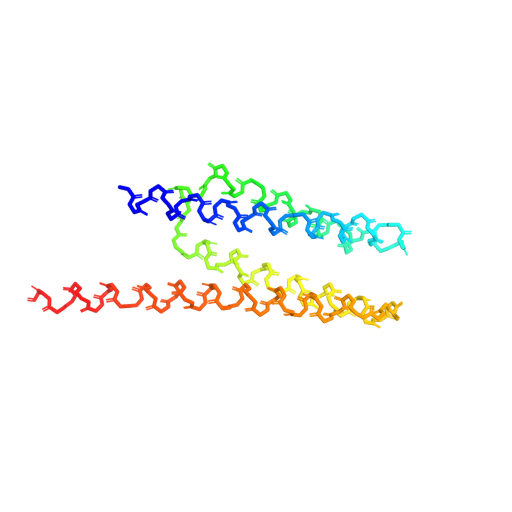64,8,48,53,26,38,51,50,15,52,50,29,52,54,41,52,81,45,51,93,76,53,51,72,64,55,54,33,50,51,25,45,50,51,17,51,53,28,41,51,52,14,51,51,32,48,75,69,66,45,78,69,57,24,60,56,26,41,53,52,14,52,51,25,44,50,51,26,49,55,54,51,58,56,50,55,55,55,53,57,60,52,67,74,74,113

Sequence (121 aa):
MARLAKERRQKLALAVGAIPFLAAGIDAITMGDTLFGAVNLAMAILNLAAIRFLDRYSLQANILLAVLNAFVALLVAHNYNLAGKTGLPYAWLLISIGYLGAAGVMYFRAGRKVSQHAAKD

Nearest PDB structures (foldseek):
  6qyb-assembly1_A  TM=5.590E-01  e=9.661E-01  Streptomyces lividans 1326
  6q58-assembly1_A  TM=5.551E-01  e=1.257E+00  Streptomyces lividans 1326
  6q6b-assembly1_A  TM=5.610E-01  e=2.494E+00  Streptomyces lividans 1326
  6s37-assembly1_B  TM=4.449E-01  e=5.215E+00  Pseudomonas putida KT2440
  3fse-assembly1_A  TM=3.802E-01  e=4.007E+00  Trichormus variabilis ATCC 29413

Foldseek 3Di:
DVVVVVLVVLLVLLQVLLVVLQVLLVVCVVVVNNVLSVVSNVLSVVSNVCNVCVVVDDLVRLLVNLQVSLVNLQVSLVVCVVVVNPPSSVVSNVSSVVSNVVSVVSVVVVVVVVVVVVVVD

Radius of gyration: 16.52 Å; Cα contacts (8 Å, |Δi|>4): 98; chains: 1; bounding box: 42×24×46 Å

pLDDT: mean 87.03, std 9.71, range [53.19, 95.88]